Protein AF-A0A972Z7M3-F1 (afdb_monomer)

Foldseek 3Di:
DPPVVVVVVVVLVVLVVDPVRPVQLSVQCVVCVVVVNNVDPVSNVVSRVVVVCVVPPDDDD

pLDDT: mean 83.95, std 16.15, range [40.72, 96.0]

Mean predicted aligned error: 7.31 Å

Secondary structure (DSSP, 8-state):
--HHHHHHHHHHHHHHT-TTS-HHHHHHHHHHHHTTGGG-HHHHHHHHHHHHHGGG-----

Sequence (61 aa):
MGIQEEIFEVFFKKLEDDENIPVSIVEELKKLWESGEITSQEKILEVVKGGSENGSKNQND

Radius of gyration: 13.4 Å; Cα contacts (8 Å, |Δi|>4): 27; chains: 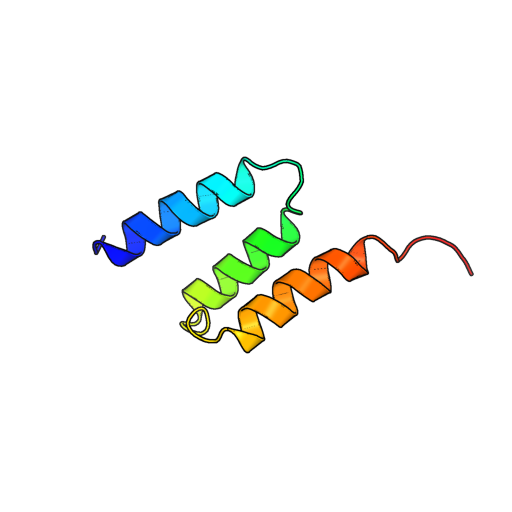1; bounding box: 21×45×26 Å

Solvent-accessible surface area (backbone atoms only — not comparable to full-atom values): 3744 Å² total; per-residue (Å²): 134,52,75,68,55,56,51,50,53,56,50,51,50,56,47,70,72,32,90,87,47,58,64,69,38,56,54,50,52,49,51,28,51,77,71,65,48,60,80,36,65,68,58,54,50,50,44,58,49,50,54,62,56,65,77,70,79,75,88,79,135

Structure (mmCIF, N/CA/C/O backbone):
data_AF-A0A972Z7M3-F1
#
_entry.id   AF-A0A972Z7M3-F1
#
loop_
_atom_site.group_PDB
_atom_site.id
_atom_site.type_symbol
_atom_site.label_atom_id
_atom_site.label_alt_id
_atom_site.label_comp_id
_atom_site.label_asym_id
_atom_site.label_entity_id
_atom_site.label_seq_id
_atom_site.pdbx_PDB_ins_code
_atom_site.Cartn_x
_atom_site.Cartn_y
_atom_site.Cartn_z
_atom_site.occupancy
_atom_site.B_iso_or_equiv
_atom_site.auth_seq_id
_atom_site.auth_comp_id
_atom_site.auth_asym_id
_atom_site.auth_atom_id
_atom_site.pdbx_PDB_model_num
ATOM 1 N N . MET A 1 1 ? -8.790 13.947 2.060 1.00 63.88 1 MET A N 1
ATOM 2 C CA . MET A 1 1 ? -7.348 14.221 1.960 1.00 63.88 1 MET A CA 1
ATOM 3 C C . MET A 1 1 ? -6.858 14.728 3.295 1.00 63.88 1 MET A C 1
ATOM 5 O O . MET A 1 1 ? -6.811 15.925 3.549 1.00 63.88 1 MET A O 1
ATOM 9 N N . GLY A 1 2 ? -6.619 13.784 4.203 1.00 85.38 2 GLY A N 1
ATOM 10 C CA . GLY A 1 2 ? -5.782 14.030 5.374 1.00 85.38 2 GLY A CA 1
ATOM 11 C C . GLY A 1 2 ? -4.306 13.936 4.984 1.00 85.38 2 GLY A C 1
ATOM 12 O O . GLY A 1 2 ? -3.975 13.284 3.999 1.00 85.38 2 GLY A O 1
ATOM 13 N N . ILE A 1 3 ? -3.416 14.522 5.789 1.00 89.38 3 ILE A N 1
ATOM 14 C CA . ILE A 1 3 ? -1.954 14.472 5.572 1.00 89.38 3 ILE A CA 1
ATOM 15 C C . ILE A 1 3 ? -1.469 13.026 5.359 1.00 89.38 3 ILE A C 1
ATOM 17 O O . ILE A 1 3 ? -0.586 12.767 4.552 1.00 89.38 3 ILE A O 1
ATOM 21 N N . GLN A 1 4 ? -2.075 12.066 6.062 1.00 87.44 4 GLN A N 1
ATOM 22 C CA . GLN A 1 4 ? -1.740 10.653 5.925 1.00 87.44 4 GLN A CA 1
ATOM 23 C C . GLN A 1 4 ? -2.073 10.095 4.530 1.00 87.44 4 GLN A C 1
ATOM 25 O O . GLN A 1 4 ? -1.263 9.366 3.972 1.00 87.44 4 GLN A O 1
ATOM 30 N N . GLU A 1 5 ? -3.219 10.459 3.950 1.00 89.25 5 GLU A N 1
ATOM 31 C CA . GLU A 1 5 ? -3.613 10.013 2.605 1.00 89.25 5 GLU A CA 1
ATOM 32 C C . GLU A 1 5 ? -2.631 10.541 1.550 1.00 89.25 5 GLU A C 1
ATOM 34 O O . GLU A 1 5 ? -2.161 9.771 0.719 1.00 89.25 5 GLU A O 1
ATOM 39 N N . GLU A 1 6 ? -2.240 11.817 1.646 1.00 92.94 6 GLU A N 1
ATOM 40 C CA . GLU A 1 6 ? -1.268 12.437 0.731 1.00 92.94 6 GLU A CA 1
ATOM 41 C C . GLU A 1 6 ? 0.118 11.775 0.822 1.00 92.94 6 GLU A C 1
ATOM 43 O O . GLU A 1 6 ? 0.779 11.549 -0.194 1.00 92.94 6 GLU A O 1
ATOM 48 N N . ILE A 1 7 ? 0.561 11.418 2.034 1.00 91.88 7 ILE A N 1
ATOM 49 C CA . ILE A 1 7 ? 1.831 10.706 2.242 1.00 91.88 7 ILE A CA 1
ATOM 50 C C . ILE A 1 7 ? 1.804 9.342 1.549 1.00 91.88 7 ILE A C 1
ATOM 52 O O . ILE A 1 7 ? 2.758 8.999 0.847 1.00 91.88 7 ILE A O 1
ATOM 56 N N . PHE A 1 8 ? 0.735 8.565 1.741 1.00 92.12 8 PHE A N 1
ATOM 57 C CA . PHE A 1 8 ? 0.634 7.228 1.157 1.00 92.12 8 PHE A CA 1
ATOM 58 C C . PHE A 1 8 ? 0.455 7.267 -0.361 1.00 92.12 8 PHE A C 1
ATOM 60 O O . PHE A 1 8 ? 1.035 6.436 -1.054 1.00 92.12 8 PHE A O 1
ATOM 67 N N . GLU A 1 9 ? -0.250 8.261 -0.897 1.00 93.88 9 GLU A N 1
ATOM 68 C CA . GLU A 1 9 ? -0.359 8.465 -2.343 1.00 93.88 9 GLU A CA 1
ATOM 69 C C . GLU A 1 9 ? 1.018 8.697 -2.986 1.00 93.88 9 GLU A C 1
ATOM 71 O O . GLU A 1 9 ? 1.389 8.012 -3.942 1.00 93.88 9 GLU A O 1
ATOM 76 N N . VAL A 1 10 ? 1.828 9.600 -2.418 1.00 95.50 10 VAL A N 1
ATOM 77 C CA . VAL A 1 10 ? 3.195 9.855 -2.905 1.00 95.50 10 VAL A CA 1
ATOM 78 C C . VAL A 1 10 ? 4.100 8.639 -2.701 1.00 95.50 10 VAL A C 1
ATOM 80 O O . VAL A 1 10 ? 4.938 8.350 -3.556 1.00 95.50 10 VAL A O 1
ATOM 83 N N . PHE A 1 11 ? 3.949 7.926 -1.583 1.00 93.38 11 PHE A N 1
ATOM 84 C CA . PHE A 1 11 ? 4.691 6.698 -1.307 1.00 93.38 11 PHE A CA 1
ATOM 85 C C . PHE A 1 11 ? 4.423 5.634 -2.374 1.00 93.38 11 PHE A C 1
ATOM 87 O O . PHE A 1 11 ? 5.371 5.160 -2.994 1.00 93.38 11 PHE A O 1
ATOM 94 N N . PHE A 1 12 ? 3.156 5.309 -2.643 1.00 94.75 12 PHE A N 1
ATOM 95 C CA . PHE A 1 12 ? 2.802 4.299 -3.638 1.00 94.75 12 PHE A CA 1
ATOM 96 C C . PHE A 1 12 ? 3.226 4.702 -5.040 1.00 94.75 12 PHE A C 1
ATOM 98 O O . PHE A 1 12 ? 3.795 3.876 -5.743 1.00 94.75 12 PHE A O 1
ATOM 105 N N . LYS A 1 13 ? 3.051 5.972 -5.411 1.00 95.56 13 LYS A N 1
ATOM 106 C CA . LYS A 1 13 ? 3.516 6.472 -6.704 1.00 95.56 13 LYS A CA 1
ATOM 107 C C . LYS A 1 13 ? 5.014 6.231 -6.909 1.00 95.56 13 LYS A C 1
ATOM 109 O O . LYS A 1 13 ? 5.416 5.749 -7.958 1.00 95.56 13 LYS A O 1
ATOM 114 N N . LYS A 1 14 ? 5.840 6.499 -5.892 1.00 96.00 14 LYS A N 1
ATOM 115 C CA . LYS A 1 14 ? 7.286 6.236 -5.973 1.00 96.00 14 LYS A CA 1
ATOM 116 C C . LYS A 1 14 ? 7.626 4.754 -6.110 1.00 96.00 14 LYS A C 1
ATOM 118 O O . LYS A 1 14 ? 8.648 4.450 -6.707 1.00 96.00 14 LYS A O 1
ATOM 123 N N . LEU A 1 15 ? 6.818 3.859 -5.537 1.00 93.62 15 LEU A N 1
ATOM 124 C CA . LEU A 1 15 ? 7.008 2.418 -5.710 1.00 93.62 15 LEU A CA 1
ATOM 125 C C . LEU A 1 15 ? 6.589 1.955 -7.109 1.00 93.62 15 LEU A C 1
ATOM 127 O O . LEU A 1 15 ? 7.234 1.077 -7.660 1.00 93.62 15 LEU A O 1
ATOM 131 N N . GLU A 1 16 ? 5.529 2.535 -7.678 1.00 93.75 16 GLU A N 1
ATOM 132 C CA . GLU A 1 16 ? 5.085 2.238 -9.051 1.00 93.75 16 GLU A CA 1
ATOM 133 C C . GLU A 1 16 ? 6.067 2.751 -10.108 1.00 93.75 16 GLU A C 1
ATOM 135 O O . GLU A 1 16 ? 6.220 2.123 -11.151 1.00 93.75 16 GLU A O 1
ATOM 140 N N . ASP A 1 17 ? 6.740 3.870 -9.830 1.00 95.19 17 ASP A N 1
ATOM 141 C CA . ASP A 1 17 ? 7.760 4.450 -10.708 1.00 95.19 17 ASP A CA 1
ATOM 142 C C . ASP A 1 17 ? 9.108 3.683 -10.650 1.00 95.19 17 ASP A C 1
ATOM 144 O O . ASP A 1 17 ? 9.994 3.944 -11.467 1.00 95.19 17 ASP A O 1
ATOM 148 N N . ASP A 1 18 ? 9.298 2.758 -9.696 1.00 93.75 18 ASP A N 1
ATOM 149 C CA . ASP A 1 18 ? 10.521 1.954 -9.559 1.00 93.75 18 ASP A CA 1
ATOM 150 C C . ASP A 1 18 ? 10.402 0.623 -10.319 1.00 93.75 18 ASP A C 1
ATOM 152 O O . ASP A 1 18 ? 9.714 -0.304 -9.893 1.00 93.75 18 ASP A O 1
ATOM 156 N N . GLU A 1 19 ? 11.138 0.496 -11.426 1.00 91.31 19 GLU A N 1
ATOM 157 C CA . GLU A 1 19 ? 11.144 -0.699 -12.284 1.00 91.31 19 GLU A CA 1
ATOM 158 C C . GLU A 1 19 ? 11.630 -1.980 -11.577 1.00 91.31 19 GLU A C 1
ATOM 160 O O . GLU A 1 19 ? 11.394 -3.084 -12.071 1.00 91.31 19 GLU A O 1
ATOM 165 N N . ASN A 1 20 ? 12.306 -1.866 -10.427 1.00 90.75 20 ASN A N 1
ATOM 166 C CA . ASN A 1 20 ? 12.774 -3.021 -9.656 1.00 90.75 20 ASN A CA 1
ATOM 167 C C . ASN A 1 20 ? 11.694 -3.591 -8.735 1.00 90.75 20 ASN A C 1
ATOM 169 O O . ASN A 1 20 ? 11.866 -4.688 -8.195 1.00 90.75 20 ASN A O 1
ATOM 173 N N . ILE A 1 21 ? 10.606 -2.851 -8.518 1.00 89.56 21 ILE A N 1
ATOM 174 C CA . ILE A 1 21 ? 9.517 -3.263 -7.642 1.00 89.56 21 ILE A CA 1
ATOM 175 C C . ILE A 1 21 ? 8.400 -3.842 -8.510 1.00 89.56 21 ILE A C 1
ATOM 177 O O . ILE A 1 21 ? 7.810 -3.134 -9.324 1.00 89.56 21 ILE A O 1
ATOM 181 N N . PRO A 1 22 ? 8.060 -5.133 -8.347 1.00 90.81 22 PRO A N 1
ATOM 182 C CA . PRO A 1 22 ? 6.961 -5.719 -9.094 1.00 90.81 22 PRO A CA 1
ATOM 183 C C . PRO A 1 22 ? 5.654 -4.978 -8.808 1.00 90.81 22 PRO A C 1
ATOM 185 O O . PRO A 1 22 ? 5.283 -4.795 -7.648 1.00 90.81 22 PRO A O 1
ATOM 188 N N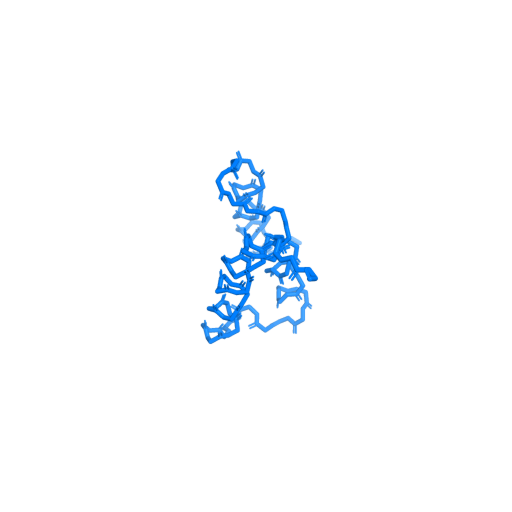 . VAL A 1 23 ? 4.901 -4.637 -9.855 1.00 89.94 23 VAL A N 1
ATOM 189 C CA . VAL A 1 23 ? 3.583 -3.984 -9.726 1.00 89.94 23 VAL A CA 1
ATOM 190 C C . VAL A 1 23 ? 2.658 -4.764 -8.784 1.00 89.94 23 VAL A C 1
ATOM 192 O O . VAL A 1 23 ? 1.942 -4.164 -7.987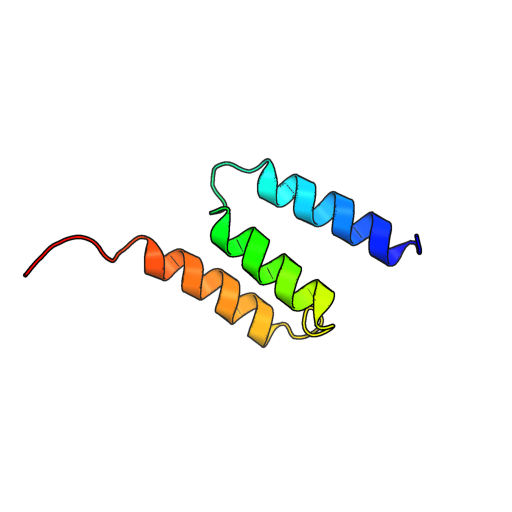 1.00 89.94 23 VAL A O 1
ATOM 195 N N . SER A 1 24 ? 2.742 -6.099 -8.782 1.00 90.50 24 SER A N 1
ATOM 196 C CA . SER A 1 24 ? 1.971 -6.959 -7.877 1.00 90.50 24 SER A CA 1
ATOM 197 C C . SER A 1 24 ? 2.240 -6.685 -6.392 1.00 90.50 24 SER A C 1
ATOM 199 O O . SER A 1 24 ? 1.314 -6.748 -5.590 1.00 90.50 24 SER A O 1
ATOM 201 N N . ILE A 1 25 ? 3.481 -6.341 -6.017 1.00 92.62 25 ILE A N 1
ATOM 202 C CA . ILE A 1 25 ? 3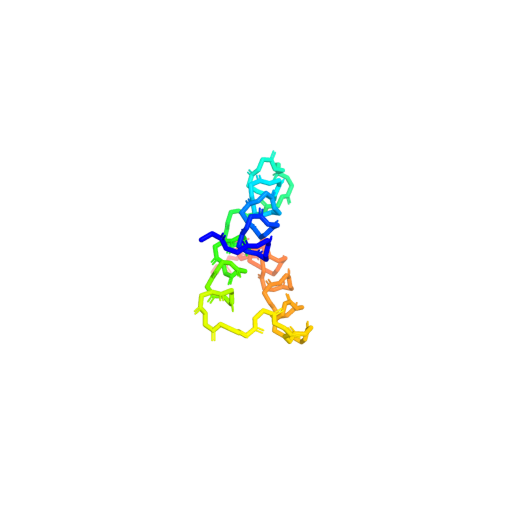.820 -5.929 -4.645 1.00 92.62 25 ILE A CA 1
ATOM 203 C C . ILE A 1 25 ? 3.102 -4.633 -4.301 1.00 92.62 25 ILE A C 1
ATOM 205 O O . ILE A 1 25 ? 2.510 -4.512 -3.231 1.00 92.62 25 ILE A O 1
ATOM 209 N N . VAL A 1 26 ? 3.138 -3.660 -5.210 1.00 93.81 26 VAL A N 1
ATOM 210 C CA . VAL A 1 26 ? 2.530 -2.351 -4.970 1.00 93.81 26 VAL A CA 1
ATOM 211 C C . VAL A 1 26 ? 1.012 -2.467 -4.843 1.00 93.81 26 VAL A C 1
ATOM 213 O O . VAL A 1 26 ? 0.428 -1.872 -3.938 1.00 93.81 26 VAL A O 1
ATOM 216 N N . GLU A 1 27 ? 0.375 -3.290 -5.676 1.00 93.31 27 GLU A N 1
ATOM 217 C CA . GLU A 1 27 ? -1.056 -3.589 -5.576 1.00 93.31 27 GLU A CA 1
ATOM 218 C C . GLU A 1 27 ? -1.432 -4.254 -4.244 1.00 93.31 27 GLU A C 1
ATOM 220 O O . GLU A 1 27 ? -2.444 -3.899 -3.639 1.00 93.31 27 GLU A O 1
ATOM 225 N N . GLU A 1 28 ? -0.633 -5.203 -3.753 1.00 94.12 28 GLU A N 1
ATOM 226 C CA . GLU A 1 28 ? -0.875 -5.842 -2.456 1.00 94.12 28 GLU A CA 1
ATOM 227 C C . GLU A 1 28 ? -0.678 -4.878 -1.279 1.00 94.12 28 GLU A C 1
ATOM 229 O O . GLU A 1 28 ? -1.499 -4.854 -0.359 1.00 94.12 28 GLU A O 1
ATOM 234 N N . LEU A 1 29 ? 0.344 -4.019 -1.326 1.00 94.19 29 LEU A N 1
ATOM 235 C CA . LEU A 1 29 ? 0.532 -2.980 -0.313 1.00 94.19 29 LEU A CA 1
ATOM 236 C C . LEU A 1 29 ? -0.621 -1.960 -0.329 1.00 94.19 29 LEU A C 1
ATOM 238 O O . LEU A 1 29 ? -1.075 -1.542 0.736 1.00 94.19 29 LEU A O 1
ATOM 242 N N . LYS A 1 30 ? -1.156 -1.597 -1.504 1.00 94.12 30 LYS A N 1
ATOM 243 C CA . LYS A 1 30 ? -2.360 -0.753 -1.613 1.00 94.12 30 LYS A CA 1
ATOM 244 C C . LYS A 1 30 ? -3.579 -1.418 -0.965 1.00 94.12 30 LYS A C 1
ATOM 246 O O . LYS A 1 30 ? -4.287 -0.759 -0.208 1.00 94.12 30 LYS A O 1
ATOM 251 N N . LYS A 1 31 ? -3.780 -2.727 -1.161 1.00 94.25 31 LYS A N 1
ATOM 252 C CA . LYS A 1 31 ? -4.863 -3.479 -0.492 1.00 94.25 31 LYS A CA 1
ATOM 253 C C . LYS A 1 31 ? -4.726 -3.459 1.032 1.00 94.25 31 LYS A C 1
ATOM 255 O O . LYS A 1 31 ? -5.725 -3.277 1.721 1.00 94.25 31 LYS A O 1
ATOM 260 N N . LEU A 1 32 ? -3.506 -3.603 1.561 1.00 94.38 32 LEU A N 1
ATOM 261 C CA . LEU A 1 32 ? -3.253 -3.481 3.004 1.00 94.38 32 LEU A CA 1
ATOM 262 C C . LEU A 1 32 ? -3.566 -2.075 3.531 1.00 94.38 32 LEU A C 1
ATOM 264 O O . LEU A 1 32 ? -4.022 -1.925 4.665 1.00 94.38 32 LEU A O 1
ATOM 268 N N . TRP A 1 33 ? -3.308 -1.036 2.734 1.00 93.25 33 TRP A N 1
ATOM 269 C CA . TRP A 1 33 ? -3.671 0.339 3.078 1.00 93.25 33 TRP A CA 1
ATOM 270 C C . TRP A 1 33 ? -5.189 0.517 3.144 1.00 93.25 33 TRP A C 1
ATOM 272 O O . TRP A 1 33 ? -5.701 1.005 4.151 1.00 93.25 33 TRP A O 1
ATOM 282 N N . GLU A 1 34 ? -5.913 0.043 2.131 1.00 91.38 34 GLU A N 1
ATOM 283 C CA . GLU A 1 34 ? -7.378 0.103 2.081 1.00 91.38 34 GLU A CA 1
ATOM 284 C C . GLU A 1 34 ? -8.049 -0.708 3.200 1.00 91.38 34 GLU A C 1
ATOM 286 O O . GLU A 1 34 ? -9.088 -0.295 3.718 1.00 91.38 34 GLU A O 1
ATOM 291 N N . SER A 1 35 ? -7.451 -1.830 3.620 1.00 91.75 35 SER A N 1
ATOM 292 C CA . SER A 1 35 ? -7.948 -2.637 4.742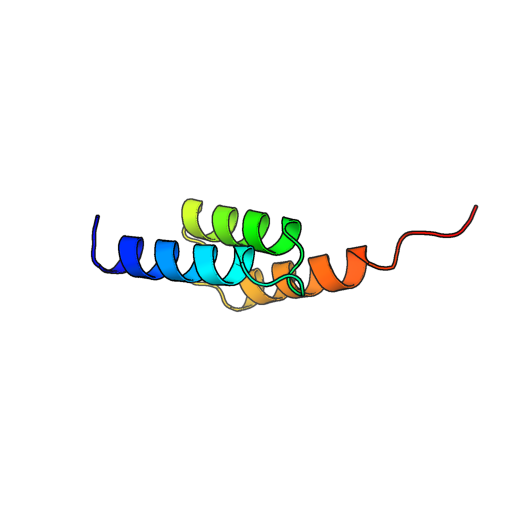 1.00 91.75 35 SER A CA 1
ATOM 293 C C . SER A 1 35 ? -7.558 -2.094 6.125 1.00 91.75 35 SER A C 1
ATOM 295 O O . SER A 1 35 ? -8.040 -2.601 7.138 1.00 91.75 35 SER A O 1
ATOM 297 N N . GLY A 1 36 ? -6.701 -1.065 6.194 1.00 90.31 36 GLY A N 1
ATOM 298 C CA . GLY A 1 36 ? -6.158 -0.514 7.444 1.00 90.31 36 GLY A CA 1
ATOM 299 C C . GLY A 1 36 ? -5.062 -1.374 8.092 1.00 90.31 36 GLY A C 1
ATOM 300 O O . GLY A 1 36 ? -4.575 -1.063 9.181 1.00 90.31 36 GLY A O 1
ATOM 301 N N . GLU A 1 37 ? -4.642 -2.445 7.424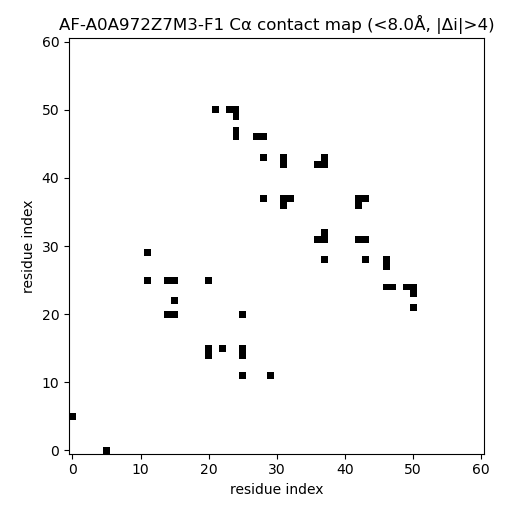 1.00 91.38 37 GLU A N 1
ATOM 302 C CA . GLU A 1 37 ? -3.699 -3.441 7.937 1.00 91.38 37 GLU A CA 1
ATOM 303 C C . GLU A 1 37 ? -2.234 -3.128 7.613 1.00 91.38 37 GLU A C 1
ATOM 305 O O . GLU A 1 37 ? -1.327 -3.769 8.142 1.00 91.38 37 GLU A O 1
ATOM 310 N N . ILE A 1 38 ? -1.994 -2.088 6.815 1.00 87.25 38 ILE 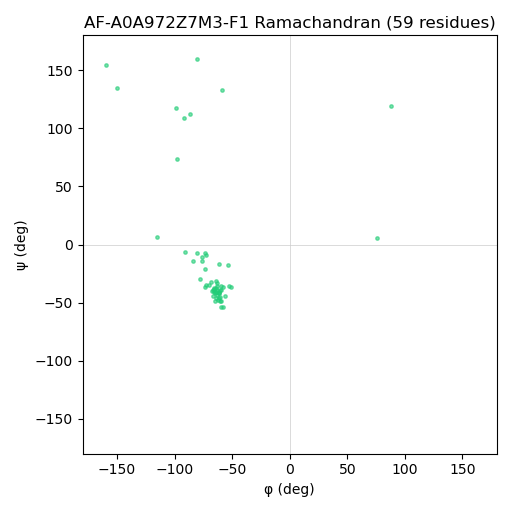A N 1
ATOM 311 C CA . ILE A 1 38 ? -0.680 -1.503 6.495 1.00 87.25 38 ILE A CA 1
ATOM 312 C C . ILE A 1 38 ? 0.148 -1.115 7.732 1.00 87.25 38 ILE A C 1
ATOM 314 O O . ILE A 1 38 ? 1.352 -0.916 7.649 1.00 87.25 38 ILE A O 1
ATOM 318 N N . THR A 1 39 ? -0.482 -0.987 8.901 1.00 87.62 39 THR A N 1
ATOM 319 C CA . THR A 1 39 ? 0.204 -0.696 10.167 1.00 87.62 39 THR A CA 1
ATOM 320 C C . THR A 1 39 ? 0.932 -1.918 10.735 1.00 87.62 39 THR A C 1
ATOM 322 O O . THR A 1 39 ? 1.787 -1.770 11.609 1.00 87.62 39 THR A O 1
ATOM 325 N N . SER A 1 40 ? 0.634 -3.120 10.228 1.00 92.12 40 SER A N 1
ATOM 326 C CA . SER A 1 40 ? 1.315 -4.353 10.608 1.00 92.12 40 SER A CA 1
ATOM 327 C C . SER A 1 40 ? 2.570 -4.568 9.768 1.00 92.12 40 SER A C 1
ATOM 329 O O . SER A 1 40 ? 2.510 -4.880 8.577 1.00 92.12 40 SER A O 1
ATOM 331 N N . GLN A 1 41 ? 3.727 -4.473 10.423 1.00 91.12 41 GLN A N 1
ATOM 332 C CA . GLN A 1 41 ? 5.015 -4.788 9.810 1.00 91.12 41 GLN A CA 1
ATOM 333 C C . GLN A 1 41 ? 5.065 -6.229 9.279 1.00 91.12 41 GLN A C 1
ATOM 335 O O . GLN A 1 41 ? 5.660 -6.469 8.233 1.00 91.12 41 GLN A O 1
ATOM 340 N N . GLU A 1 42 ? 4.443 -7.182 9.977 1.00 93.38 42 GLU A N 1
ATOM 341 C CA . GLU A 1 42 ? 4.405 -8.589 9.562 1.00 93.38 42 GLU A CA 1
ATOM 342 C C . GLU A 1 42 ? 3.703 -8.748 8.211 1.00 93.38 42 GLU A C 1
ATOM 344 O O . GLU A 1 42 ? 4.265 -9.354 7.303 1.00 93.38 42 GLU A O 1
ATOM 349 N N . LYS A 1 43 ? 2.551 -8.093 8.029 1.00 91.69 43 LYS A N 1
ATOM 350 C CA . LYS A 1 43 ? 1.796 -8.140 6.769 1.00 91.69 43 LYS A CA 1
ATOM 351 C C . LYS A 1 43 ? 2.532 -7.477 5.612 1.00 91.69 43 LYS A C 1
ATOM 353 O O . LYS A 1 43 ? 2.537 -8.002 4.503 1.00 91.69 43 LYS A O 1
ATOM 358 N N . ILE A 1 44 ? 3.207 -6.354 5.869 1.00 91.00 44 ILE A N 1
ATOM 359 C CA . ILE A 1 44 ? 4.075 -5.723 4.864 1.00 91.00 44 ILE A CA 1
ATOM 360 C C . ILE A 1 44 ? 5.192 -6.689 4.448 1.00 91.00 44 ILE A C 1
ATOM 362 O O . ILE A 1 44 ? 5.477 -6.835 3.261 1.00 91.00 44 ILE A O 1
ATOM 366 N N . LEU A 1 45 ? 5.826 -7.359 5.415 1.00 91.62 45 LEU A N 1
ATOM 367 C CA . LEU A 1 45 ? 6.903 -8.308 5.139 1.00 91.62 45 LEU A CA 1
ATOM 368 C C . LEU A 1 45 ? 6.417 -9.533 4.360 1.00 91.62 45 LEU A C 1
ATOM 370 O O . LEU A 1 45 ? 7.160 -10.014 3.508 1.00 91.62 45 LEU A O 1
ATOM 374 N N . GLU A 1 46 ? 5.212 -10.036 4.628 1.00 91.69 46 GLU A N 1
ATOM 375 C CA . GLU A 1 46 ? 4.601 -11.129 3.860 1.00 91.69 46 GLU A CA 1
ATOM 376 C C . GLU A 1 46 ? 4.415 -10.752 2.392 1.00 91.69 46 GLU A C 1
ATOM 378 O O . GLU A 1 46 ? 4.867 -11.495 1.522 1.00 91.69 46 GLU A O 1
ATOM 383 N N . VAL A 1 47 ? 3.847 -9.574 2.121 1.00 90.94 47 VAL A N 1
ATOM 384 C CA . VAL A 1 47 ? 3.674 -9.056 0.755 1.00 90.94 47 VAL A CA 1
ATOM 385 C C . VAL A 1 47 ? 5.024 -8.962 0.047 1.00 90.94 47 VAL A C 1
ATOM 387 O O . VAL A 1 47 ? 5.225 -9.570 -1.002 1.00 90.94 47 VAL A O 1
ATOM 390 N N . VAL A 1 48 ? 5.999 -8.275 0.655 1.00 88.31 48 VAL A N 1
ATOM 391 C CA . VAL A 1 48 ? 7.328 -8.070 0.051 1.00 88.31 48 VAL A CA 1
ATOM 392 C C . VAL A 1 48 ? 8.053 -9.398 -0.204 1.00 88.31 48 VAL A C 1
ATOM 394 O O . VAL A 1 48 ? 8.697 -9.556 -1.242 1.00 88.31 48 VAL A O 1
ATOM 397 N N . LYS A 1 49 ? 7.939 -10.376 0.705 1.00 87.19 49 LYS A N 1
ATOM 398 C CA . LYS A 1 49 ? 8.493 -11.723 0.496 1.00 87.19 49 LYS A CA 1
ATOM 399 C C . LYS A 1 49 ? 7.775 -12.460 -0.635 1.00 87.19 49 LYS A C 1
ATOM 401 O O . LYS A 1 49 ? 8.450 -13.030 -1.490 1.00 87.19 49 LYS A O 1
ATOM 406 N N . GLY A 1 50 ? 6.445 -12.400 -0.681 1.00 78.81 50 GLY A N 1
ATOM 407 C CA . GLY A 1 50 ? 5.626 -13.085 -1.682 1.00 78.81 50 GLY A CA 1
ATOM 408 C C . GLY A 1 50 ? 5.938 -12.659 -3.119 1.00 78.81 50 GLY A C 1
ATOM 409 O O . GLY A 1 50 ? 6.038 -13.505 -4.010 1.00 78.81 50 GLY A O 1
ATOM 410 N N . GLY A 1 51 ? 6.196 -11.370 -3.362 1.00 71.31 51 GLY A N 1
ATOM 411 C CA . GLY A 1 51 ? 6.623 -10.923 -4.696 1.00 71.31 51 GLY A CA 1
ATOM 412 C C . GLY A 1 51 ? 8.059 -11.292 -5.063 1.00 71.31 51 GLY A C 1
ATOM 413 O O . GLY A 1 51 ? 8.360 -11.382 -6.249 1.00 71.31 51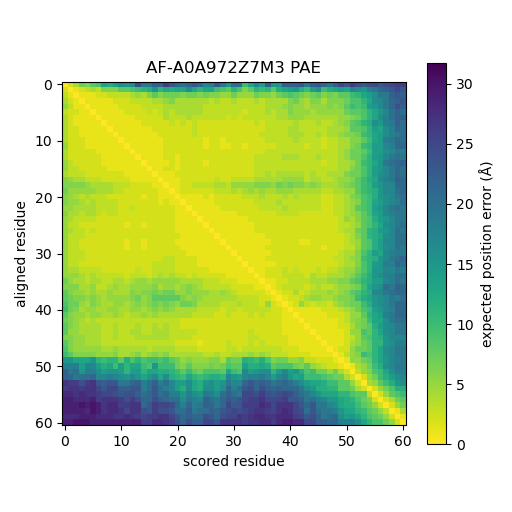 GLY A O 1
ATOM 414 N N . SER A 1 52 ? 8.925 -11.572 -4.085 1.00 61.16 52 SER A N 1
ATOM 415 C CA . SER A 1 52 ? 10.262 -12.128 -4.340 1.00 61.16 52 SER A CA 1
ATOM 416 C C . SER A 1 52 ? 10.185 -13.607 -4.756 1.00 61.16 52 SER A C 1
ATOM 418 O O . SER A 1 52 ? 10.923 -14.067 -5.626 1.00 61.16 52 SER A O 1
ATOM 420 N N . GLU A 1 53 ? 9.229 -14.357 -4.197 1.00 57.72 53 GLU A N 1
ATOM 421 C CA . GLU A 1 53 ? 9.039 -15.787 -4.482 1.00 57.72 53 GLU A CA 1
ATOM 422 C C . GLU A 1 53 ? 8.322 -16.057 -5.819 1.00 57.72 53 GLU A C 1
ATOM 424 O O . GLU A 1 53 ? 8.615 -17.049 -6.494 1.00 57.72 53 GLU A O 1
ATOM 429 N N . ASN A 1 54 ? 7.444 -15.155 -6.272 1.00 52.00 54 ASN A N 1
ATOM 430 C CA . ASN A 1 54 ? 6.764 -15.296 -7.566 1.00 52.00 54 ASN A CA 1
ATOM 431 C C . ASN A 1 54 ? 7.668 -15.055 -8.792 1.00 52.00 54 ASN A C 1
ATOM 433 O O . ASN A 1 54 ? 7.272 -15.395 -9.906 1.00 52.00 54 ASN A O 1
ATOM 437 N N . GLY A 1 55 ? 8.898 -14.564 -8.606 1.00 49.06 55 GLY A N 1
ATOM 438 C CA . GLY A 1 55 ? 9.924 -14.527 -9.656 1.00 49.06 55 GLY A CA 1
ATOM 439 C C . GLY A 1 55 ? 10.539 -15.896 -9.994 1.00 49.06 55 GLY A C 1
ATOM 440 O O . GLY A 1 55 ? 11.292 -15.996 -10.958 1.00 49.06 55 GLY A O 1
ATOM 441 N N . SER A 1 56 ? 10.225 -16.953 -9.227 1.00 49.84 56 SER A N 1
ATOM 442 C CA . SER A 1 56 ? 10.868 -18.278 -9.342 1.00 49.84 56 SER A CA 1
ATOM 443 C C . SER A 1 56 ? 9.943 -19.418 -9.791 1.00 49.84 56 SER A C 1
ATOM 445 O O . SER A 1 56 ? 10.370 -20.569 -9.829 1.00 49.84 56 SER A O 1
ATOM 447 N N . LYS A 1 57 ? 8.685 -19.147 -10.164 1.00 44.78 57 LYS A N 1
ATOM 448 C CA . LYS A 1 57 ? 7.800 -20.167 -10.756 1.00 44.78 57 LYS A CA 1
ATOM 449 C C . LYS A 1 57 ? 7.779 -20.054 -12.274 1.00 44.78 57 LYS A C 1
ATOM 451 O O . LYS A 1 57 ? 6.791 -19.632 -12.863 1.00 44.78 57 LYS A O 1
ATOM 456 N N . ASN A 1 58 ? 8.871 -20.471 -12.904 1.00 50.25 58 ASN A N 1
ATOM 457 C CA . ASN A 1 58 ? 8.793 -21.032 -14.247 1.00 50.25 58 ASN A CA 1
ATOM 458 C C . ASN A 1 58 ? 9.905 -22.069 -14.461 1.00 50.25 58 ASN A C 1
ATOM 460 O O . ASN A 1 58 ? 11.064 -21.776 -14.182 1.00 50.25 58 ASN A O 1
ATOM 464 N N . GLN A 1 59 ? 9.515 -23.213 -15.042 1.00 48.53 59 GLN A N 1
ATOM 465 C CA . GLN A 1 59 ? 10.267 -24.45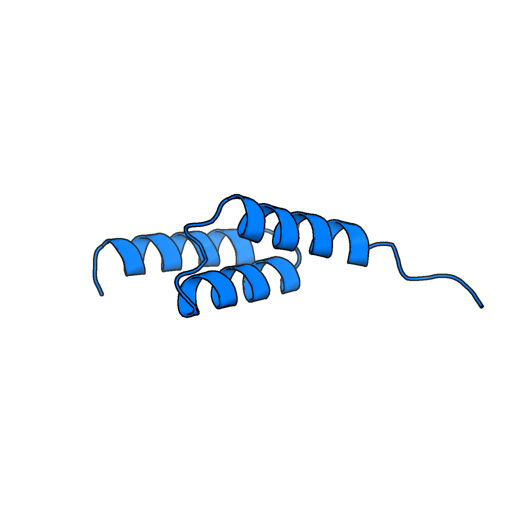2 -15.342 1.00 48.53 59 GLN A CA 1
ATOM 466 C C . GLN A 1 59 ? 10.282 -25.471 -14.184 1.00 48.53 59 GLN A C 1
ATOM 468 O O . GLN A 1 59 ? 10.793 -25.180 -13.114 1.00 48.53 59 GLN A O 1
ATOM 473 N N . ASN A 1 60 ? 9.768 -26.696 -14.299 1.00 43.72 60 ASN A N 1
ATOM 474 C CA . ASN A 1 60 ? 9.176 -27.445 -15.407 1.00 43.72 60 ASN A CA 1
ATOM 475 C C . ASN A 1 60 ? 8.318 -28.582 -14.810 1.00 43.72 60 ASN A C 1
ATOM 477 O O . ASN A 1 60 ? 8.583 -29.023 -13.689 1.00 43.72 60 ASN A O 1
ATOM 481 N N . ASP A 1 61 ? 7.324 -29.014 -15.585 1.00 40.72 61 ASP A N 1
ATOM 482 C CA . ASP A 1 61 ? 6.704 -30.349 -15.542 1.00 40.72 61 ASP A CA 1
ATOM 483 C C . ASP A 1 61 ? 7.752 -31.457 -15.787 1.00 40.72 61 ASP A C 1
ATOM 485 O O . ASP A 1 61 ? 8.699 -31.201 -16.578 1.00 40.72 61 ASP A O 1
#